Protein AF-A0A261Q6G9-F1 (afdb_monomer_lite)

Secondary structure (DSSP, 8-state):
---HHHHHHHHHHHHHHHHHHHHHHHHH-SSTHHHHHHHHHHHHHHHHH-TTTHHHHHHHHHHHHHHHHHHH----S-HHHHHHHHHHHHHHHHHHHHHHHHHHHHTT-

Structure (mmCIF, N/CA/C/O backbone):
data_AF-A0A261Q6G9-F1
#
_entry.id   AF-A0A261Q6G9-F1
#
loop_
_atom_site.group_PDB
_atom_site.id
_atom_site.type_symbol
_atom_site.label_atom_id
_atom_site.label_alt_id
_atom_site.label_comp_id
_atom_site.label_asym_id
_atom_site.label_entity_id
_atom_site.label_seq_id
_atom_site.pdbx_PDB_ins_code
_atom_site.Cartn_x
_atom_site.Cartn_y
_atom_site.Cartn_z
_atom_site.occupancy
_atom_site.B_iso_or_equiv
_atom_site.auth_seq_id
_atom_site.auth_comp_id
_atom_site.auth_asym_id
_atom_site.auth_atom_id
_atom_site.pdbx_PDB_model_num
ATOM 1 N N . MET A 1 1 ? -29.381 -4.155 13.779 1.00 47.88 1 MET A N 1
ATOM 2 C CA . MET A 1 1 ? -28.238 -3.415 13.193 1.00 47.88 1 MET A CA 1
ATOM 3 C C . MET A 1 1 ? -27.659 -4.215 12.015 1.00 47.88 1 MET A C 1
ATOM 5 O O . MET A 1 1 ? -26.871 -5.112 12.277 1.00 47.88 1 MET A O 1
ATOM 9 N N . PRO A 1 2 ? -28.062 -3.974 10.747 1.00 47.97 2 PRO A N 1
ATOM 10 C CA . PRO A 1 2 ? -27.656 -4.808 9.606 1.00 47.97 2 PRO A CA 1
ATOM 11 C C . PRO A 1 2 ? -26.866 -4.065 8.500 1.00 47.97 2 PRO A C 1
ATOM 13 O O . PRO A 1 2 ? -26.957 -4.431 7.334 1.00 47.97 2 PRO A O 1
ATOM 16 N N . ASN A 1 3 ? -26.084 -3.025 8.822 1.00 52.91 3 ASN A N 1
ATOM 17 C CA . ASN A 1 3 ? -25.319 -2.259 7.815 1.00 52.91 3 ASN A CA 1
ATOM 18 C C . ASN A 1 3 ? -23.861 -2.715 7.629 1.00 52.91 3 ASN A C 1
ATOM 20 O O . ASN A 1 3 ? -23.150 -2.130 6.820 1.00 52.91 3 ASN A O 1
ATOM 24 N N . LEU A 1 4 ? -23.413 -3.761 8.333 1.00 58.19 4 LEU A N 1
ATOM 25 C CA . LEU A 1 4 ? -22.011 -4.183 8.297 1.00 58.19 4 LEU A CA 1
ATOM 26 C C . LEU A 1 4 ? -21.583 -4.780 6.943 1.00 58.19 4 LEU A C 1
ATOM 28 O O . LEU A 1 4 ? -20.421 -4.660 6.600 1.00 58.19 4 LEU A O 1
ATOM 32 N N . SER A 1 5 ? -22.470 -5.404 6.150 1.00 66.06 5 SER A N 1
ATOM 33 C CA . SER A 1 5 ? -22.016 -6.101 4.928 1.00 66.06 5 SER A CA 1
ATOM 34 C C . SER A 1 5 ? -21.696 -5.163 3.760 1.00 66.06 5 SER A C 1
ATOM 36 O O . SER A 1 5 ? -20.768 -5.430 2.999 1.00 66.06 5 SER A O 1
ATOM 38 N N . LYS A 1 6 ? -22.436 -4.055 3.613 1.00 74.12 6 LYS A N 1
ATOM 39 C CA . LYS A 1 6 ? -22.308 -3.153 2.456 1.00 74.12 6 LYS A CA 1
ATOM 40 C C . LYS A 1 6 ? -21.000 -2.364 2.492 1.00 74.12 6 LYS A C 1
ATOM 42 O O . LYS A 1 6 ? -20.326 -2.262 1.475 1.00 74.12 6 LYS A O 1
ATOM 47 N N . THR A 1 7 ? -20.617 -1.851 3.659 1.00 76.06 7 THR A N 1
ATOM 48 C CA . THR A 1 7 ? -19.344 -1.141 3.860 1.00 76.06 7 THR A CA 1
ATOM 49 C C . THR A 1 7 ? -18.146 -2.064 3.681 1.00 76.06 7 THR A C 1
ATOM 51 O O . THR A 1 7 ? -17.201 -1.686 2.996 1.00 76.06 7 THR A O 1
ATOM 54 N N . THR A 1 8 ? -18.202 -3.292 4.207 1.00 75.88 8 THR A N 1
ATOM 55 C CA . THR A 1 8 ? -17.131 -4.284 4.020 1.00 75.88 8 THR A CA 1
ATOM 56 C C . THR A 1 8 ? -16.986 -4.695 2.546 1.00 75.88 8 THR A C 1
ATOM 58 O O . THR A 1 8 ? -15.866 -4.831 2.060 1.00 75.88 8 THR A O 1
ATOM 61 N N . LEU A 1 9 ? -18.095 -4.837 1.804 1.00 79.88 9 LEU A N 1
ATOM 62 C CA . LEU A 1 9 ? -18.077 -5.094 0.355 1.00 79.88 9 LEU A CA 1
ATOM 63 C C . LEU A 1 9 ? -17.482 -3.926 -0.442 1.00 79.88 9 LEU A C 1
ATOM 65 O O . LEU A 1 9 ? -16.676 -4.151 -1.342 1.00 79.88 9 LEU A O 1
ATOM 69 N N . LEU A 1 10 ? -17.842 -2.685 -0.099 1.00 82.62 10 LEU A N 1
ATOM 70 C CA . LEU A 1 10 ? -17.278 -1.496 -0.741 1.00 82.62 10 LEU A CA 1
ATOM 71 C C . LEU A 1 10 ? -15.775 -1.374 -0.471 1.00 82.62 10 LEU A C 1
ATOM 73 O O . LEU A 1 10 ? -15.012 -1.171 -1.411 1.00 82.62 10 LEU A O 1
ATOM 77 N N . ALA A 1 11 ? -15.339 -1.579 0.774 1.00 81.38 11 ALA A N 1
ATOM 78 C CA . ALA A 1 11 ? -13.922 -1.598 1.132 1.00 81.38 11 ALA A CA 1
ATOM 79 C C . ALA A 1 11 ? -13.149 -2.671 0.348 1.00 81.38 11 ALA A C 1
ATOM 81 O O . ALA A 1 11 ? -12.090 -2.383 -0.201 1.00 81.38 11 ALA A O 1
ATOM 82 N N . LEU A 1 12 ? -13.709 -3.880 0.219 1.00 82.12 12 LEU A N 1
ATOM 83 C CA . LEU A 1 12 ? -13.107 -4.954 -0.571 1.00 82.12 12 LEU A CA 1
ATOM 84 C C . LEU A 1 12 ? -12.969 -4.564 -2.050 1.00 82.12 12 LEU A C 1
ATOM 86 O O . LEU A 1 12 ? -11.904 -4.743 -2.636 1.00 82.12 12 LEU A O 1
ATOM 90 N N . SER A 1 13 ? -14.026 -4.005 -2.649 1.00 83.94 13 SER A N 1
ATOM 91 C CA . SER A 1 13 ? -13.968 -3.542 -4.039 1.00 83.94 13 SER A CA 1
ATOM 92 C C . SER A 1 13 ? -12.928 -2.437 -4.232 1.00 83.94 13 SER A C 1
ATOM 94 O O . SER A 1 13 ? -12.202 -2.459 -5.222 1.00 83.94 13 SER A O 1
ATOM 96 N N . LEU A 1 14 ? -12.791 -1.528 -3.259 1.00 83.88 14 LEU A N 1
ATOM 97 C CA . LEU A 1 14 ? -11.812 -0.447 -3.302 1.00 83.88 14 LEU A CA 1
ATOM 98 C C . LEU A 1 14 ? -10.375 -0.978 -3.229 1.00 83.88 14 LEU A C 1
ATOM 100 O O . LEU A 1 14 ? -9.537 -0.514 -3.991 1.00 83.88 14 LEU A O 1
ATOM 104 N N . VAL A 1 15 ? -10.106 -1.979 -2.383 1.00 84.44 15 VAL A N 1
ATOM 105 C CA . VAL A 1 15 ? -8.795 -2.651 -2.303 1.00 84.44 15 VAL A CA 1
ATOM 106 C C . VAL A 1 15 ? -8.434 -3.317 -3.629 1.00 84.44 15 VAL A C 1
ATOM 108 O O . VAL A 1 15 ? -7.315 -3.173 -4.112 1.00 84.44 15 VAL A O 1
ATOM 111 N N . ILE A 1 16 ? -9.377 -4.047 -4.231 1.00 83.88 16 ILE A N 1
ATOM 112 C CA . ILE A 1 16 ? -9.127 -4.779 -5.479 1.00 83.88 16 ILE A CA 1
ATOM 113 C C . ILE A 1 16 ? -8.879 -3.798 -6.627 1.00 83.88 16 ILE A C 1
ATOM 115 O O . ILE A 1 16 ? -7.877 -3.910 -7.331 1.00 83.88 16 ILE A O 1
ATOM 119 N N . VAL A 1 17 ? -9.771 -2.819 -6.801 1.00 86.69 17 VAL A N 1
ATOM 120 C CA . VAL A 1 17 ? -9.643 -1.800 -7.852 1.00 86.69 17 VAL A CA 1
ATOM 121 C C . VAL A 1 17 ? -8.384 -0.966 -7.632 1.00 86.69 17 VAL A C 1
ATOM 123 O O . VAL A 1 17 ? -7.634 -0.743 -8.578 1.00 86.69 17 VAL A O 1
ATOM 126 N N . GLY A 1 18 ? -8.116 -0.568 -6.389 1.00 84.69 18 GLY A N 1
ATOM 127 C CA . GLY A 1 18 ? -6.930 0.177 -5.986 1.00 84.69 18 GLY A CA 1
ATOM 128 C C . GLY A 1 18 ? -5.634 -0.554 -6.307 1.00 84.69 18 GLY A C 1
ATOM 129 O O . GLY A 1 18 ? -4.781 -0.010 -7.002 1.00 84.69 18 GLY A O 1
ATOM 130 N N . GLY A 1 19 ? -5.520 -1.818 -5.894 1.00 82.06 19 GLY A N 1
ATOM 131 C CA . GLY A 1 19 ? -4.354 -2.653 -6.176 1.00 82.06 19 GLY A CA 1
ATOM 132 C C . GLY A 1 19 ? -4.086 -2.811 -7.674 1.00 82.06 19 GLY A C 1
ATOM 133 O O . GLY A 1 19 ? -2.952 -2.625 -8.115 1.00 82.06 19 GLY A O 1
ATOM 134 N N . ILE A 1 20 ? -5.127 -3.073 -8.476 1.00 83.31 20 ILE A N 1
ATOM 135 C CA . ILE A 1 20 ? -5.006 -3.159 -9.942 1.00 83.31 20 ILE A CA 1
ATOM 136 C C . ILE A 1 20 ? -4.520 -1.828 -10.526 1.00 83.31 20 ILE A C 1
ATOM 138 O O . ILE A 1 20 ? -3.619 -1.818 -11.366 1.00 83.31 20 ILE A O 1
ATOM 142 N N . LEU A 1 21 ? -5.085 -0.707 -10.071 1.00 83.38 21 LEU A N 1
ATOM 143 C CA . LEU A 1 21 ? -4.712 0.623 -10.548 1.00 83.38 21 LEU A CA 1
ATOM 144 C C . LEU A 1 21 ? -3.252 0.951 -10.211 1.00 83.38 21 LEU A C 1
ATOM 146 O O . LEU A 1 21 ? -2.529 1.464 -11.060 1.00 83.38 21 LEU A O 1
ATOM 150 N N . ILE A 1 22 ? -2.798 0.611 -9.002 1.00 81.50 22 ILE A N 1
ATOM 151 C CA . ILE A 1 22 ? -1.412 0.817 -8.568 1.00 81.50 22 ILE A CA 1
ATOM 152 C C . ILE A 1 22 ? -0.459 -0.024 -9.421 1.00 81.50 22 ILE A C 1
ATOM 154 O O . ILE A 1 22 ? 0.532 0.513 -9.907 1.00 81.50 22 ILE A O 1
ATOM 158 N N . ILE A 1 23 ? -0.760 -1.302 -9.672 1.00 80.69 23 ILE A N 1
ATOM 159 C CA . ILE A 1 23 ? 0.060 -2.167 -10.542 1.00 80.69 23 ILE A CA 1
ATOM 160 C C . ILE A 1 23 ? 0.119 -1.605 -11.967 1.00 80.69 23 ILE A C 1
ATOM 162 O O . ILE A 1 23 ? 1.191 -1.544 -12.572 1.00 80.69 23 ILE A O 1
ATOM 166 N N . TYR A 1 24 ? -1.016 -1.139 -12.492 1.00 81.06 24 TYR A N 1
ATOM 167 C CA . TYR A 1 24 ? -1.076 -0.484 -13.796 1.00 81.06 24 TYR A CA 1
ATOM 168 C C . TYR A 1 24 ? -0.216 0.789 -13.837 1.00 81.06 24 TYR A C 1
ATOM 170 O O . TYR A 1 24 ? 0.520 1.011 -14.803 1.00 81.06 24 TYR A O 1
ATOM 178 N N . CYS A 1 25 ? -0.250 1.597 -12.773 1.00 79.12 25 CYS A N 1
ATOM 179 C CA . CYS A 1 25 ? 0.608 2.768 -12.620 1.00 79.12 25 CYS A CA 1
ATOM 180 C C . CYS A 1 25 ? 2.089 2.392 -12.523 1.00 79.12 25 CYS A C 1
ATOM 182 O O . CYS A 1 25 ? 2.892 3.061 -13.160 1.00 79.12 25 CYS A O 1
ATOM 184 N N . ILE A 1 26 ? 2.459 1.329 -11.801 1.00 75.75 26 ILE A N 1
ATOM 185 C CA . ILE A 1 26 ? 3.850 0.850 -11.713 1.00 75.75 26 ILE A CA 1
ATOM 186 C C . ILE A 1 26 ? 4.372 0.465 -13.105 1.00 75.75 26 ILE A C 1
ATOM 188 O O . ILE A 1 26 ? 5.481 0.844 -13.462 1.00 75.75 26 ILE A O 1
ATOM 192 N N . LYS A 1 27 ? 3.558 -0.215 -13.924 1.00 71.62 27 LYS A N 1
ATOM 193 C CA . LYS A 1 27 ? 3.943 -0.609 -15.291 1.00 71.62 27 LYS A CA 1
ATOM 194 C C . LYS A 1 27 ? 3.977 0.534 -16.302 1.00 71.62 27 LYS A C 1
ATOM 196 O O . LYS A 1 27 ? 4.758 0.493 -17.250 1.00 71.62 27 LYS A O 1
ATOM 201 N N . THR A 1 28 ? 3.088 1.512 -16.154 1.00 71.88 28 THR A N 1
ATOM 202 C CA . THR A 1 28 ? 2.931 2.605 -17.126 1.00 71.88 28 THR A CA 1
ATOM 203 C C . THR A 1 28 ? 3.837 3.791 -16.806 1.00 71.88 28 THR A C 1
ATOM 205 O O . THR A 1 28 ? 4.298 4.486 -17.711 1.00 71.88 28 THR A O 1
ATOM 208 N N . ALA A 1 29 ? 4.085 4.064 -15.525 1.00 63.72 29 ALA A N 1
ATOM 209 C CA . ALA A 1 29 ?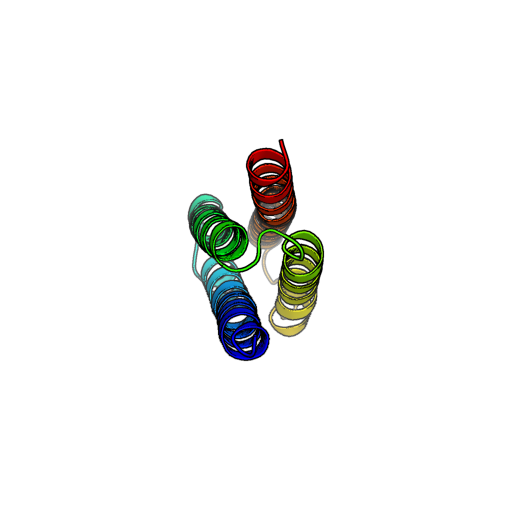 4.751 5.282 -15.102 1.00 63.72 29 ALA A CA 1
ATOM 210 C C . ALA A 1 29 ? 6.273 5.114 -15.070 1.00 63.72 29 ALA A C 1
ATOM 212 O O . ALA A 1 29 ? 6.818 4.279 -14.359 1.00 63.72 29 ALA A O 1
ATOM 213 N N . ASN A 1 30 ? 6.977 6.030 -15.733 1.00 61.12 30 ASN A N 1
ATOM 214 C CA . ASN A 1 30 ? 8.425 6.210 -15.577 1.00 61.12 30 ASN A CA 1
ATOM 215 C C . ASN A 1 30 ? 8.791 6.912 -14.246 1.00 61.12 30 ASN A C 1
ATOM 217 O O . ASN A 1 30 ? 9.910 7.389 -14.074 1.00 61.12 30 ASN A O 1
ATOM 221 N N . SER A 1 31 ? 7.833 7.077 -13.327 1.00 67.81 31 SER A N 1
ATOM 222 C CA . SER A 1 31 ? 7.975 7.882 -12.112 1.00 67.81 31 SER A CA 1
ATOM 223 C C . SER A 1 31 ? 7.267 7.234 -10.928 1.00 67.81 31 SER A C 1
ATOM 225 O O . SER A 1 31 ? 6.115 6.819 -11.021 1.00 67.81 31 SER A O 1
ATOM 227 N N . PHE A 1 32 ? 7.946 7.226 -9.783 1.00 69.19 32 PHE A N 1
ATOM 228 C CA . PHE A 1 32 ? 7.494 6.589 -8.544 1.00 69.19 32 PHE A CA 1
ATOM 229 C C . PHE A 1 32 ? 6.321 7.310 -7.847 1.00 69.19 32 PHE A C 1
ATOM 231 O O . PHE A 1 32 ? 5.642 6.716 -7.014 1.00 69.19 32 PHE A O 1
ATOM 238 N N . PHE A 1 33 ? 6.048 8.577 -8.180 1.00 73.44 33 PHE A N 1
ATOM 239 C CA . PHE A 1 33 ? 5.000 9.376 -7.526 1.00 73.44 33 PHE A CA 1
ATOM 240 C C . PHE A 1 33 ? 3.569 8.960 -7.889 1.00 73.44 33 PHE A C 1
ATOM 242 O O . PHE A 1 33 ? 2.679 9.049 -7.048 1.00 73.44 33 PHE A O 1
ATOM 249 N N . LEU A 1 34 ? 3.341 8.505 -9.122 1.00 78.69 34 LEU A N 1
ATOM 250 C CA . LEU A 1 34 ? 2.020 8.100 -9.618 1.00 78.69 34 LEU A CA 1
ATOM 251 C C . LEU A 1 34 ? 1.410 6.937 -8.815 1.00 78.69 34 LEU A C 1
ATOM 253 O O . LEU A 1 34 ? 0.321 7.117 -8.269 1.00 78.69 34 LEU A O 1
ATOM 257 N N . PRO A 1 35 ? 2.090 5.780 -8.668 1.00 78.38 35 PRO A N 1
ATOM 258 C CA . PRO A 1 35 ? 1.559 4.679 -7.862 1.00 78.38 35 PRO A CA 1
ATOM 259 C C . PRO A 1 35 ? 1.412 5.054 -6.382 1.00 78.38 35 PRO A C 1
ATOM 261 O O . PRO A 1 35 ? 0.466 4.625 -5.727 1.00 78.38 35 PRO A O 1
ATOM 264 N N . CYS A 1 36 ? 2.288 5.925 -5.880 1.00 75.06 36 CYS A N 1
ATOM 265 C CA . CYS A 1 36 ? 2.257 6.409 -4.506 1.00 75.06 36 CYS A CA 1
ATOM 266 C C . CYS A 1 36 ? 1.007 7.263 -4.211 1.00 75.06 36 CYS A C 1
ATOM 268 O O . CYS A 1 36 ? 0.323 7.043 -3.214 1.00 75.06 36 CYS A O 1
ATOM 270 N N . LEU A 1 37 ? 0.649 8.192 -5.107 1.00 79.19 37 LEU A N 1
ATOM 271 C CA . LEU A 1 37 ? -0.570 9.004 -4.990 1.00 79.19 37 LEU A CA 1
ATOM 272 C C . LEU A 1 37 ? -1.833 8.140 -4.965 1.00 79.19 37 LEU A C 1
ATOM 274 O O . LEU A 1 37 ? -2.729 8.376 -4.154 1.00 79.19 37 LEU A O 1
ATOM 278 N N . VAL A 1 38 ? -1.890 7.126 -5.831 1.00 81.56 38 VAL A N 1
ATOM 279 C CA . VAL A 1 38 ? -3.019 6.191 -5.877 1.00 81.56 38 VAL A CA 1
ATOM 280 C C . VAL A 1 38 ? -3.102 5.385 -4.581 1.00 81.56 38 VAL A C 1
ATOM 282 O O . VAL A 1 38 ? -4.188 5.295 -4.016 1.00 81.56 38 VAL A O 1
ATOM 285 N N . ALA A 1 39 ? -1.969 4.893 -4.066 1.00 81.25 39 ALA A N 1
ATOM 286 C CA . ALA A 1 39 ? -1.904 4.166 -2.797 1.00 81.25 39 ALA A CA 1
ATOM 287 C C . ALA A 1 39 ? -2.363 5.012 -1.597 1.00 81.25 39 ALA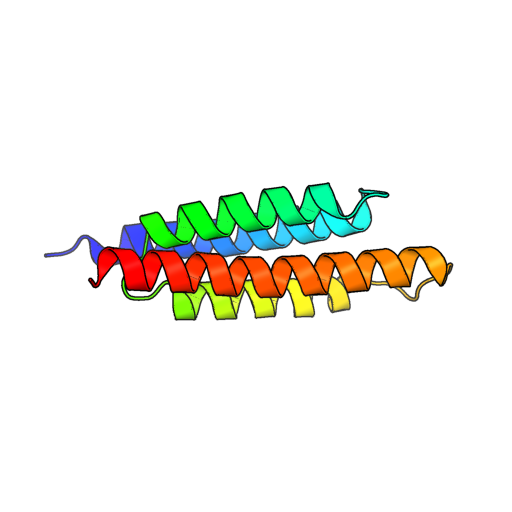 A C 1
ATOM 289 O O . ALA A 1 39 ? -3.050 4.516 -0.707 1.00 81.25 39 ALA A O 1
ATOM 290 N N . ILE A 1 40 ? -2.028 6.308 -1.573 1.00 79.56 40 ILE A N 1
ATOM 291 C CA . ILE A 1 40 ? -2.506 7.230 -0.531 1.00 79.56 40 ILE A CA 1
ATOM 292 C C . ILE A 1 40 ? -4.026 7.387 -0.616 1.00 79.56 40 ILE A C 1
ATOM 294 O O . ILE A 1 40 ? -4.708 7.328 0.407 1.00 79.56 40 ILE A O 1
ATOM 298 N N . LEU A 1 41 ? -4.570 7.578 -1.821 1.00 82.31 41 LEU A N 1
ATOM 299 C CA . LEU A 1 41 ? -6.008 7.764 -2.024 1.00 82.31 41 LEU A CA 1
ATOM 300 C C . LEU A 1 41 ? -6.811 6.513 -1.649 1.00 82.31 41 LEU A C 1
ATOM 302 O O . LEU A 1 41 ? -7.848 6.635 -0.991 1.00 82.31 41 LEU A O 1
ATOM 306 N N . THR A 1 42 ? -6.334 5.319 -2.014 1.00 80.81 42 THR A N 1
ATOM 307 C CA . THR A 1 42 ? -6.993 4.057 -1.645 1.00 80.81 42 THR A CA 1
ATOM 308 C C . THR A 1 42 ? -6.920 3.813 -0.147 1.00 80.81 42 THR A C 1
ATOM 310 O O . THR A 1 42 ? -7.961 3.575 0.470 1.00 80.81 42 THR A O 1
ATOM 313 N N . ALA A 1 43 ? -5.747 3.991 0.470 1.00 76.19 43 ALA A N 1
ATOM 314 C CA . ALA A 1 43 ? -5.576 3.846 1.915 1.00 76.19 43 ALA A CA 1
ATOM 315 C C . ALA A 1 43 ? -6.430 4.845 2.714 1.00 76.19 43 ALA A C 1
ATOM 317 O O . ALA A 1 43 ? -7.007 4.494 3.747 1.00 76.19 43 ALA A O 1
ATOM 318 N N . PHE A 1 44 ? -6.562 6.080 2.224 1.00 79.56 44 PHE A N 1
ATOM 319 C CA . PHE A 1 44 ? -7.410 7.096 2.842 1.00 79.56 44 PHE A CA 1
ATOM 320 C C . PHE A 1 44 ? -8.897 6.730 2.752 1.00 79.56 44 PHE A C 1
ATOM 322 O O . PHE A 1 44 ? -9.607 6.762 3.761 1.00 79.56 44 PHE A O 1
ATOM 329 N N . GLY A 1 45 ? -9.365 6.309 1.571 1.00 77.12 45 GLY A N 1
ATOM 330 C CA . GLY A 1 45 ? -10.736 5.833 1.379 1.00 77.12 45 GLY A CA 1
ATOM 331 C C . GLY A 1 45 ? -11.067 4.638 2.277 1.00 77.12 45 GLY A C 1
ATOM 332 O O . GLY A 1 45 ? -12.110 4.617 2.933 1.00 77.12 45 GLY A O 1
ATOM 333 N N . LEU A 1 46 ? -10.140 3.686 2.388 1.00 75.31 46 LEU A N 1
ATOM 334 C CA . LEU A 1 46 ? -10.246 2.516 3.260 1.00 75.31 46 LEU A CA 1
ATOM 335 C C . LEU A 1 46 ? -10.334 2.868 4.743 1.00 75.31 46 LEU A C 1
ATOM 337 O O . LEU A 1 46 ? -11.195 2.337 5.448 1.00 75.31 46 LEU A O 1
ATOM 341 N N . GLY A 1 47 ? -9.488 3.786 5.215 1.00 70.62 47 GLY A N 1
ATOM 342 C CA . GLY A 1 47 ? -9.515 4.250 6.601 1.00 70.62 47 GLY A CA 1
ATOM 343 C C . GLY A 1 47 ? -10.833 4.941 6.980 1.00 70.62 47 GLY A C 1
ATOM 344 O O . GLY A 1 47 ? -11.295 4.823 8.118 1.00 70.62 47 GLY A O 1
ATOM 345 N N . ILE A 1 48 ? -11.481 5.618 6.026 1.00 72.38 48 ILE A N 1
ATOM 346 C CA . ILE A 1 48 ? -12.801 6.230 6.231 1.00 72.38 48 ILE A CA 1
ATOM 347 C C . ILE A 1 48 ? -13.915 5.173 6.241 1.00 72.38 48 ILE A C 1
ATOM 349 O O . ILE A 1 48 ? -14.800 5.249 7.102 1.00 72.38 48 ILE A O 1
ATOM 353 N N . LEU A 1 49 ? -13.872 4.212 5.309 1.00 72.12 49 LEU A N 1
ATOM 354 C CA . LEU A 1 49 ? -14.894 3.176 5.105 1.00 72.12 49 LEU A CA 1
ATOM 355 C C . LEU A 1 49 ? -14.923 2.116 6.218 1.00 72.12 49 LEU A C 1
ATOM 357 O O . LEU A 1 49 ? -16.004 1.735 6.666 1.00 72.12 49 LEU A O 1
ATOM 361 N N . GLU A 1 50 ? -13.764 1.641 6.677 1.00 69.00 50 GLU A N 1
ATOM 362 C CA . GLU A 1 50 ? -13.637 0.528 7.634 1.00 69.00 50 GLU A CA 1
ATOM 363 C C . GLU A 1 50 ? -12.558 0.827 8.705 1.00 69.00 50 GLU A C 1
ATOM 365 O O . GLU A 1 50 ? -11.508 0.185 8.747 1.00 69.00 50 GLU A O 1
ATOM 370 N N . PRO A 1 51 ? -12.798 1.770 9.640 1.00 64.25 51 PRO A N 1
ATOM 371 C CA . PRO A 1 51 ? -11.791 2.185 10.625 1.00 64.25 51 PRO A CA 1
ATOM 372 C C . PRO A 1 51 ? -11.416 1.084 11.634 1.00 64.25 51 PRO A C 1
ATOM 374 O O . PRO A 1 51 ? -10.285 1.044 12.109 1.00 64.25 51 PRO A O 1
ATOM 377 N N . GLN A 1 52 ? -12.328 0.156 11.954 1.00 63.12 52 GLN A N 1
ATOM 378 C CA . GLN A 1 52 ? -12.065 -0.907 12.940 1.00 63.12 52 GLN A CA 1
ATOM 379 C C . GLN A 1 52 ? -11.314 -2.121 12.370 1.00 63.12 52 GLN A C 1
ATOM 381 O O . GLN A 1 52 ? -10.650 -2.842 13.118 1.00 63.12 52 GLN A O 1
ATOM 386 N N . LYS A 1 53 ? -11.403 -2.367 11.055 1.00 66.56 53 LYS A N 1
ATOM 387 C CA . LYS A 1 53 ? -10.703 -3.473 10.375 1.00 66.56 53 LYS A CA 1
ATOM 388 C C . LYS A 1 53 ? -9.719 -2.993 9.307 1.00 66.56 53 LYS A C 1
ATOM 390 O O . LYS A 1 53 ? -9.200 -3.834 8.579 1.00 66.56 53 LYS A O 1
ATOM 395 N N . GLY A 1 54 ? -9.410 -1.695 9.256 1.00 63.81 54 GLY A N 1
ATOM 396 C CA . GLY A 1 54 ? -8.522 -1.094 8.254 1.00 63.81 54 GLY A CA 1
ATOM 397 C C . GLY A 1 54 ? -7.197 -1.841 8.104 1.00 63.81 54 GLY A C 1
ATOM 398 O O . GLY A 1 54 ? -6.829 -2.216 7.001 1.00 63.81 54 GLY A O 1
ATOM 399 N N . TRP A 1 55 ? -6.572 -2.223 9.220 1.00 69.94 55 TRP A N 1
ATOM 400 C CA . TRP A 1 55 ? -5.359 -3.052 9.241 1.00 69.94 55 TRP A CA 1
ATOM 401 C C . TRP A 1 55 ? -5.458 -4.377 8.458 1.00 69.94 55 TRP A C 1
ATOM 403 O O . TRP A 1 55 ? -4.491 -4.770 7.810 1.00 69.94 55 TRP A O 1
ATOM 413 N N . LYS A 1 56 ? -6.614 -5.060 8.464 1.00 76.69 56 LYS A N 1
ATOM 414 C CA . LYS A 1 56 ? -6.818 -6.304 7.696 1.00 76.69 56 LYS A CA 1
ATOM 415 C C . LYS A 1 56 ? -6.891 -6.033 6.197 1.00 76.69 56 LYS A C 1
ATOM 417 O O . LYS A 1 56 ? -6.341 -6.800 5.413 1.00 76.69 56 LYS A O 1
ATOM 422 N N . PHE A 1 57 ? -7.563 -4.954 5.808 1.00 75.56 57 PHE A N 1
ATOM 423 C CA . PHE A 1 57 ? -7.671 -4.561 4.407 1.00 75.56 57 PHE A CA 1
ATOM 424 C C . PHE A 1 57 ? -6.361 -3.995 3.861 1.00 75.56 57 PHE A C 1
ATOM 426 O O . PHE A 1 57 ? -6.014 -4.305 2.731 1.00 75.56 57 PHE A O 1
ATOM 433 N N . ALA A 1 58 ? -5.590 -3.271 4.673 1.00 72.75 58 ALA A N 1
ATOM 434 C CA . ALA A 1 58 ? -4.249 -2.829 4.306 1.00 72.75 58 ALA A CA 1
ATOM 435 C C . ALA A 1 58 ? -3.311 -4.015 4.058 1.00 72.75 58 ALA A C 1
ATOM 437 O O . ALA A 1 58 ? -2.561 -4.021 3.090 1.00 72.75 58 ALA A O 1
ATOM 438 N N . LEU A 1 59 ? -3.384 -5.056 4.895 1.00 80.81 59 LEU A N 1
ATOM 439 C CA . LEU A 1 59 ? -2.594 -6.273 4.700 1.00 80.81 59 LEU A CA 1
ATOM 440 C C . LEU A 1 59 ? -3.010 -7.018 3.422 1.00 80.81 59 LEU A C 1
ATOM 442 O O . LEU A 1 59 ? -2.155 -7.517 2.693 1.00 80.81 59 LEU A O 1
ATOM 446 N N . LEU A 1 60 ? -4.310 -7.037 3.114 1.00 82.06 60 LEU A N 1
ATOM 447 C CA . LEU A 1 60 ? -4.825 -7.569 1.853 1.00 82.06 60 LEU A CA 1
ATOM 448 C C . LEU A 1 60 ? -4.345 -6.748 0.644 1.00 82.06 60 LEU A C 1
ATOM 450 O O . LEU A 1 60 ? -3.947 -7.330 -0.359 1.00 82.06 60 LEU A O 1
ATOM 454 N N . GLU A 1 61 ? -4.340 -5.419 0.741 1.00 79.75 61 GLU A N 1
ATOM 455 C CA . GLU A 1 61 ? -3.853 -4.523 -0.315 1.00 79.75 61 GLU A CA 1
ATOM 456 C C . GLU A 1 61 ? -2.353 -4.727 -0.562 1.00 79.75 61 GLU A C 1
ATOM 458 O O . GLU A 1 61 ? -1.939 -4.907 -1.704 1.00 79.75 61 GLU A O 1
ATOM 463 N N . VAL A 1 62 ? -1.548 -4.838 0.499 1.00 82.75 62 VAL A N 1
ATOM 464 C CA . VAL A 1 62 ? -0.120 -5.190 0.410 1.00 82.75 62 VAL A CA 1
ATOM 465 C C . VAL A 1 62 ? 0.077 -6.543 -0.279 1.00 82.75 62 VAL A C 1
ATOM 467 O O . VAL A 1 62 ? 0.923 -6.657 -1.167 1.00 82.75 62 VAL A O 1
ATOM 470 N N . ALA A 1 63 ? -0.715 -7.555 0.089 1.00 82.69 63 ALA A N 1
ATOM 471 C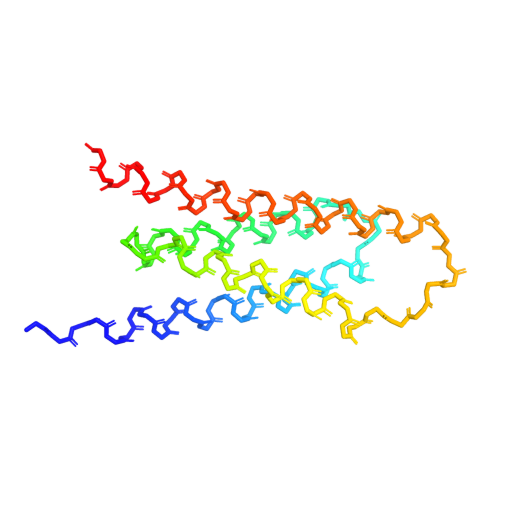 CA . ALA A 1 63 ? -0.647 -8.873 -0.534 1.00 82.69 63 ALA A CA 1
ATOM 472 C C . ALA A 1 63 ? -1.002 -8.816 -2.029 1.00 82.69 63 ALA A C 1
ATOM 474 O O . ALA A 1 63 ? -0.308 -9.423 -2.840 1.00 82.69 63 ALA A O 1
ATOM 475 N N . ILE A 1 64 ? -2.031 -8.054 -2.412 1.00 83.00 64 ILE A N 1
ATOM 476 C CA . ILE A 1 64 ? -2.428 -7.866 -3.815 1.00 83.00 64 ILE A CA 1
ATOM 477 C C . ILE A 1 64 ? -1.341 -7.139 -4.604 1.00 83.00 64 ILE A C 1
ATOM 479 O O . ILE A 1 64 ? -1.063 -7.534 -5.731 1.00 83.00 64 ILE A O 1
ATOM 483 N N . LEU A 1 65 ? -0.701 -6.118 -4.032 1.00 80.81 65 LEU A N 1
ATOM 484 C CA . LEU A 1 65 ? 0.396 -5.406 -4.692 1.00 80.81 65 LEU A CA 1
ATOM 485 C C . LEU A 1 65 ? 1.592 -6.322 -4.946 1.00 80.81 65 LEU A C 1
ATOM 487 O O . LEU A 1 65 ? 2.127 -6.333 -6.051 1.00 80.81 65 LEU A O 1
ATOM 491 N N . TRP A 1 66 ? 1.979 -7.123 -3.954 1.00 79.81 66 TRP A N 1
ATOM 492 C CA . TRP A 1 66 ? 3.080 -8.078 -4.085 1.00 79.81 66 TRP A CA 1
ATOM 493 C C . TRP A 1 66 ? 2.771 -9.194 -5.082 1.00 79.81 66 TRP A C 1
ATOM 495 O O . TRP A 1 66 ? 3.547 -9.428 -6.007 1.00 79.81 66 TRP A O 1
ATOM 505 N N . VAL A 1 67 ? 1.627 -9.865 -4.920 1.00 81.75 67 VAL A N 1
ATOM 506 C CA . VAL A 1 67 ? 1.207 -10.959 -5.807 1.00 81.75 67 VAL A CA 1
ATOM 507 C C . VAL A 1 67 ? 0.980 -10.434 -7.217 1.00 81.75 67 VAL A C 1
ATOM 509 O O . VAL 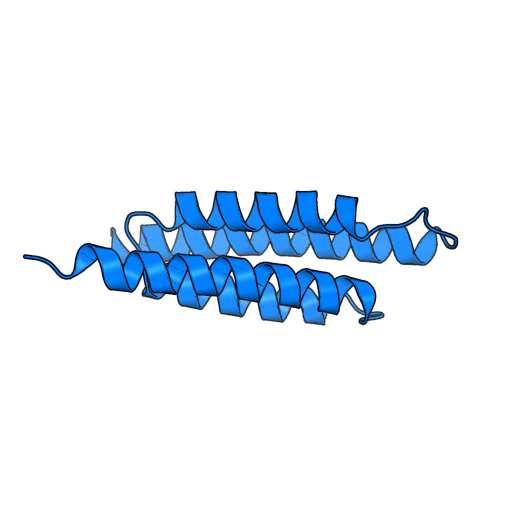A 1 67 ? 1.441 -11.035 -8.178 1.00 81.75 67 VAL A O 1
ATOM 512 N N . GLY A 1 68 ? 0.307 -9.297 -7.353 1.00 78.88 68 GLY A N 1
ATOM 513 C CA . GLY A 1 68 ? 0.036 -8.687 -8.641 1.00 78.88 68 GLY A CA 1
ATOM 514 C C . GLY A 1 68 ? 1.310 -8.230 -9.341 1.00 78.88 68 GLY A C 1
ATOM 515 O O . GLY A 1 68 ? 1.471 -8.502 -10.524 1.00 78.88 68 GLY A O 1
ATOM 516 N N . TYR A 1 69 ? 2.272 -7.644 -8.628 1.00 75.62 69 TYR A N 1
ATOM 517 C CA . TYR A 1 69 ? 3.580 -7.379 -9.220 1.00 75.62 69 TYR A CA 1
ATOM 518 C C . TYR A 1 69 ? 4.245 -8.659 -9.711 1.00 75.62 69 TYR A C 1
ATOM 520 O O . TYR A 1 69 ? 4.711 -8.695 -10.837 1.00 75.62 69 TYR A O 1
ATOM 528 N N . TRP A 1 70 ? 4.224 -9.736 -8.931 1.00 77.12 70 TRP A N 1
ATOM 529 C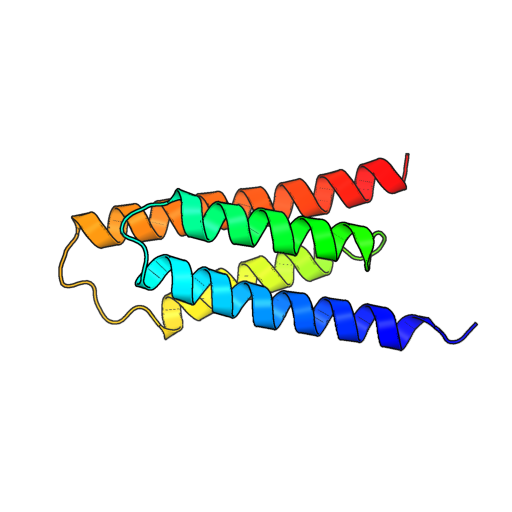 CA . TRP A 1 70 ? 4.830 -11.001 -9.347 1.00 77.12 70 TRP A CA 1
ATOM 530 C C . TRP A 1 70 ? 4.128 -11.646 -10.554 1.00 77.12 70 TRP A C 1
ATOM 532 O O . TRP A 1 70 ? 4.787 -12.167 -11.445 1.00 77.12 70 TRP A O 1
ATOM 542 N N . VAL A 1 71 ? 2.795 -11.571 -10.615 1.00 78.06 71 VAL A N 1
ATOM 543 C CA . VAL A 1 71 ? 1.983 -12.103 -11.725 1.00 78.06 71 VAL A CA 1
ATOM 544 C C . VAL A 1 71 ? 2.152 -11.278 -13.004 1.00 78.06 71 VAL A C 1
ATOM 546 O O . VAL A 1 71 ? 2.153 -11.835 -14.099 1.00 78.06 71 VAL A O 1
ATOM 549 N N . PHE A 1 72 ? 2.281 -9.953 -12.891 1.00 69.00 72 PHE A N 1
ATOM 550 C CA . PHE A 1 72 ? 2.386 -9.057 -14.047 1.00 69.00 72 PHE A CA 1
ATOM 551 C C . PHE A 1 72 ? 3.833 -8.758 -14.471 1.00 69.00 72 PHE A C 1
ATOM 553 O O . PHE A 1 72 ? 4.051 -8.330 -15.613 1.00 69.00 72 PHE A O 1
ATOM 560 N N . THR A 1 73 ? 4.824 -8.973 -13.607 1.00 63.38 73 THR A N 1
ATOM 561 C CA . THR A 1 73 ? 6.250 -8.834 -13.929 1.00 63.38 73 THR A CA 1
ATOM 562 C C . THR A 1 73 ? 6.708 -10.049 -14.723 1.00 63.38 73 THR A C 1
ATOM 564 O O . THR A 1 73 ? 7.063 -11.091 -14.185 1.00 63.38 73 THR A O 1
ATOM 567 N N . ASN A 1 74 ? 6.703 -9.896 -16.046 1.00 56.72 74 ASN A N 1
ATOM 568 C CA . ASN A 1 74 ? 7.489 -10.749 -16.927 1.00 56.72 74 ASN A CA 1
ATOM 569 C C . ASN A 1 74 ? 8.950 -10.293 -16.836 1.00 56.72 74 ASN A C 1
ATOM 571 O O . ASN A 1 74 ? 9.195 -9.090 -16.743 1.00 56.72 74 ASN A O 1
ATOM 575 N N . PHE A 1 75 ? 9.875 -11.257 -16.819 1.00 52.09 75 PHE A N 1
ATOM 576 C CA . PHE A 1 75 ? 11.323 -11.089 -16.656 1.00 52.09 75 PHE A CA 1
ATOM 577 C C . PHE A 1 75 ? 11.856 -9.744 -17.198 1.00 52.09 75 PHE A C 1
ATOM 579 O O . PHE A 1 75 ? 11.650 -9.438 -18.374 1.00 52.09 75 PHE A O 1
ATOM 586 N N . PRO A 1 76 ? 12.505 -8.923 -16.353 1.00 54.09 76 PRO A N 1
ATOM 587 C CA . PRO A 1 76 ? 12.870 -7.560 -16.705 1.00 54.09 76 PRO A CA 1
ATOM 588 C C . PRO A 1 76 ? 14.003 -7.547 -17.731 1.00 54.09 76 PRO A C 1
ATOM 590 O O . PRO A 1 76 ? 15.085 -8.070 -17.498 1.00 54.09 76 PRO A O 1
ATOM 593 N N . GLU A 1 77 ? 13.757 -6.888 -18.858 1.00 59.16 77 GLU A N 1
ATOM 594 C CA . GLU A 1 77 ? 14.741 -6.681 -19.927 1.00 59.16 77 GLU A CA 1
ATOM 595 C C . GLU A 1 77 ? 15.681 -5.488 -19.623 1.00 59.16 77 GLU A C 1
ATOM 597 O O . GLU A 1 77 ? 16.648 -5.260 -20.340 1.00 59.16 77 GLU A O 1
ATOM 602 N N . ASN A 1 78 ? 15.413 -4.714 -18.554 1.00 66.00 78 ASN A N 1
ATOM 603 C CA . ASN A 1 78 ? 16.177 -3.522 -18.156 1.00 66.00 78 ASN A CA 1
ATOM 604 C C . ASN A 1 78 ? 16.263 -3.352 -16.621 1.00 66.00 78 ASN A C 1
ATOM 606 O O . ASN A 1 78 ? 15.267 -3.020 -15.970 1.00 66.00 78 ASN A O 1
ATOM 610 N N . GLU A 1 79 ? 17.467 -3.471 -16.049 1.00 70.00 79 GLU A N 1
ATOM 611 C CA . GLU A 1 79 ? 17.713 -3.392 -14.593 1.00 70.00 79 GLU A CA 1
ATOM 612 C C . GLU A 1 79 ? 17.345 -2.036 -13.962 1.00 70.00 79 GLU A C 1
ATOM 614 O O . GLU A 1 79 ? 16.887 -1.954 -12.817 1.00 70.00 79 GLU A O 1
ATOM 619 N N . THR A 1 80 ? 17.487 -0.944 -14.720 1.00 69.06 80 THR A N 1
ATOM 620 C CA . THR A 1 80 ? 17.170 0.407 -14.232 1.00 69.06 80 THR A CA 1
ATOM 621 C C . THR A 1 80 ? 15.669 0.591 -14.011 1.00 69.06 80 THR A C 1
ATOM 623 O O . THR A 1 80 ? 15.265 1.226 -13.039 1.00 69.06 80 THR A O 1
ATOM 626 N N . ARG A 1 81 ? 14.825 0.005 -14.873 1.00 68.56 81 ARG A N 1
ATOM 627 C CA . ARG A 1 81 ? 13.363 0.047 -14.707 1.00 68.56 81 ARG A CA 1
ATOM 628 C C . ARG A 1 81 ? 12.914 -0.801 -13.525 1.00 68.56 81 ARG A C 1
ATOM 630 O O . ARG A 1 81 ? 12.121 -0.328 -12.718 1.00 68.56 81 ARG A O 1
ATOM 637 N N . GLN A 1 82 ? 13.495 -1.987 -13.367 1.00 73.44 82 GLN A N 1
ATOM 638 C CA . GLN A 1 82 ? 13.189 -2.875 -12.248 1.00 73.44 82 GLN A CA 1
ATOM 639 C C . GLN A 1 82 ? 13.472 -2.214 -10.891 1.00 73.44 82 GLN A C 1
ATOM 641 O O . GLN A 1 82 ? 12.662 -2.314 -9.975 1.00 73.44 82 GLN A O 1
ATOM 646 N N . SER A 1 83 ? 14.586 -1.485 -10.767 1.00 71.94 83 SER A N 1
ATOM 647 C CA . SER A 1 83 ? 14.935 -0.772 -9.530 1.00 71.94 83 SER A CA 1
ATOM 648 C C . SER A 1 83 ? 13.899 0.296 -9.152 1.00 71.94 83 SER A C 1
ATOM 650 O O . SER A 1 83 ? 13.559 0.447 -7.978 1.00 71.94 83 SER A O 1
ATOM 652 N N . VAL A 1 84 ? 13.360 1.019 -10.143 1.00 74.69 84 VAL A N 1
ATOM 653 C CA . VAL A 1 84 ? 12.324 2.044 -9.925 1.00 74.69 84 VAL A CA 1
ATOM 654 C C . VAL A 1 84 ? 10.985 1.405 -9.560 1.00 74.69 84 VAL A C 1
ATOM 656 O O . VAL A 1 84 ? 10.300 1.902 -8.667 1.00 74.69 84 VAL A O 1
ATOM 659 N N . GLU A 1 85 ? 10.628 0.291 -10.198 1.00 75.75 85 GLU A N 1
ATOM 660 C CA . GLU A 1 85 ? 9.412 -0.463 -9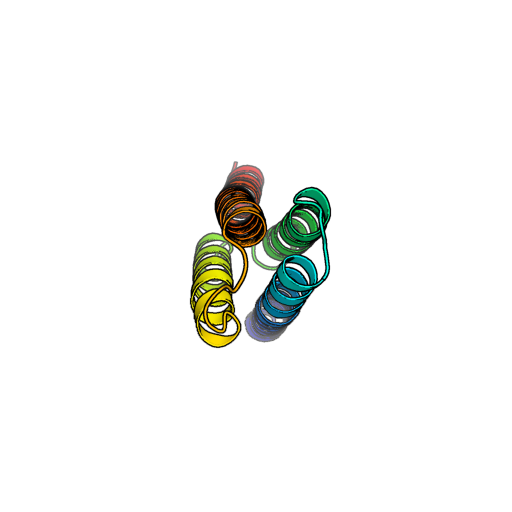.884 1.00 75.75 85 GLU A CA 1
ATOM 661 C C . GLU A 1 85 ? 9.445 -1.036 -8.464 1.00 75.75 85 GLU A C 1
ATOM 663 O O . GLU A 1 85 ? 8.484 -0.863 -7.715 1.00 75.75 85 GLU A O 1
ATOM 668 N N . LEU A 1 86 ? 10.562 -1.656 -8.061 1.00 77.69 86 LEU A N 1
ATOM 669 C CA . LEU A 1 86 ? 10.724 -2.217 -6.718 1.00 77.69 86 LEU A CA 1
ATOM 670 C C . LEU A 1 86 ? 10.644 -1.125 -5.643 1.00 77.69 86 LEU A C 1
ATOM 672 O O . LEU A 1 86 ? 10.002 -1.308 -4.608 1.00 77.69 86 LEU A O 1
ATOM 676 N N . LEU A 1 87 ? 11.270 0.027 -5.902 1.00 81.12 87 LEU A N 1
ATOM 677 C CA . LEU A 1 87 ? 11.247 1.175 -5.000 1.00 81.12 87 LEU A CA 1
ATOM 678 C C . LEU A 1 87 ? 9.839 1.778 -4.896 1.00 81.12 87 LEU A C 1
ATOM 680 O O . LEU A 1 87 ? 9.369 2.052 -3.792 1.00 81.12 87 LEU A O 1
ATOM 684 N N . ALA A 1 88 ? 9.131 1.922 -6.019 1.00 78.44 88 ALA A N 1
ATOM 685 C CA . ALA A 1 88 ? 7.744 2.380 -6.039 1.00 78.44 88 ALA A CA 1
ATOM 686 C C . ALA A 1 88 ? 6.812 1.415 -5.290 1.00 78.44 88 ALA A C 1
ATOM 688 O O . ALA A 1 88 ? 5.938 1.859 -4.540 1.00 78.44 88 ALA A O 1
ATOM 689 N N . LEU A 1 89 ? 7.019 0.107 -5.443 1.00 79.00 89 LEU A N 1
ATOM 690 C CA . LEU A 1 89 ? 6.235 -0.923 -4.768 1.00 79.00 89 LEU A CA 1
ATOM 691 C C . LEU A 1 89 ? 6.486 -0.926 -3.256 1.00 79.00 89 LEU A C 1
ATOM 693 O O . LEU A 1 89 ? 5.532 -0.963 -2.475 1.00 79.00 89 LEU A O 1
ATOM 697 N N . GLY A 1 90 ? 7.750 -0.815 -2.839 1.00 79.50 90 GLY A N 1
ATOM 698 C CA . GLY A 1 90 ? 8.141 -0.719 -1.432 1.00 79.50 90 GLY A CA 1
ATOM 699 C C . GLY A 1 90 ? 7.574 0.525 -0.745 1.00 79.50 90 GLY A C 1
ATOM 700 O O . GLY A 1 90 ? 6.976 0.431 0.325 1.00 79.50 90 GLY A O 1
ATOM 701 N N . ILE A 1 91 ? 7.681 1.694 -1.382 1.00 79.56 91 ILE A N 1
ATOM 702 C CA . ILE A 1 91 ? 7.135 2.943 -0.830 1.00 79.56 91 ILE A CA 1
ATOM 703 C C . ILE A 1 91 ? 5.605 2.873 -0.743 1.00 79.56 91 ILE A C 1
ATOM 705 O O . ILE A 1 91 ? 5.032 3.214 0.291 1.00 79.56 91 ILE A O 1
ATOM 709 N N . SER A 1 92 ? 4.942 2.376 -1.791 1.00 78.31 92 SER A N 1
ATOM 710 C CA . SER A 1 92 ? 3.477 2.267 -1.821 1.00 78.31 92 SER A CA 1
ATOM 711 C C . SER A 1 92 ? 2.948 1.306 -0.752 1.00 78.31 92 SER A C 1
ATOM 713 O O . SER A 1 92 ? 1.929 1.592 -0.131 1.00 78.31 92 SER A O 1
ATOM 715 N N . THR A 1 93 ? 3.655 0.205 -0.472 1.00 78.31 93 THR A N 1
ATOM 716 C CA . THR A 1 93 ? 3.265 -0.744 0.588 1.00 78.31 93 THR A CA 1
ATOM 717 C C . THR A 1 93 ? 3.439 -0.160 1.988 1.00 78.31 93 THR A C 1
ATOM 719 O O . THR A 1 93 ? 2.531 -0.289 2.811 1.00 78.31 93 THR A O 1
ATOM 722 N N . VAL A 1 94 ? 4.550 0.534 2.260 1.00 81.06 94 VAL A N 1
ATOM 723 C CA . VAL A 1 94 ? 4.764 1.211 3.553 1.00 81.06 94 VAL A CA 1
ATOM 724 C C . VAL A 1 94 ? 3.713 2.294 3.781 1.00 81.06 94 VAL A C 1
ATOM 726 O O . VAL A 1 94 ? 3.167 2.393 4.878 1.00 81.06 94 VAL A O 1
ATOM 729 N N . ILE A 1 95 ? 3.384 3.074 2.752 1.00 79.88 95 ILE A N 1
ATOM 730 C CA . ILE A 1 95 ? 2.392 4.148 2.845 1.00 79.88 95 ILE A CA 1
ATOM 731 C C . ILE A 1 95 ? 0.976 3.599 2.996 1.00 79.88 95 ILE A C 1
ATOM 733 O O . ILE A 1 95 ? 0.254 4.067 3.873 1.00 79.88 95 ILE A O 1
ATOM 737 N N . ALA A 1 96 ? 0.586 2.585 2.219 1.00 77.50 96 ALA A N 1
ATOM 738 C CA . ALA A 1 96 ? -0.727 1.957 2.360 1.00 77.50 96 ALA A CA 1
ATOM 739 C C . ALA A 1 96 ? -0.933 1.419 3.786 1.00 77.50 96 ALA A C 1
ATOM 741 O O . ALA A 1 96 ? -1.974 1.644 4.409 1.00 77.50 96 ALA A O 1
ATOM 742 N N . PHE A 1 97 ? 0.104 0.793 4.348 1.00 78.12 97 PHE A N 1
ATOM 743 C CA . PHE A 1 97 ? 0.079 0.292 5.716 1.00 78.12 97 PHE A CA 1
ATOM 744 C C . PHE A 1 97 ? 0.061 1.422 6.759 1.00 78.12 97 PHE A C 1
ATOM 746 O O . PHE A 1 97 ? -0.784 1.418 7.655 1.00 78.12 97 PHE A O 1
ATOM 753 N N . ALA A 1 98 ? 0.946 2.415 6.634 1.00 79.00 98 ALA A N 1
ATOM 754 C CA . ALA A 1 98 ? 1.062 3.527 7.576 1.00 79.00 98 ALA A CA 1
ATOM 755 C C . ALA A 1 98 ? -0.189 4.417 7.583 1.00 79.00 98 ALA A C 1
ATOM 757 O O . ALA A 1 98 ? -0.712 4.718 8.654 1.00 79.00 98 ALA A O 1
ATOM 758 N N . CYS A 1 99 ? -0.717 4.794 6.415 1.00 75.19 99 CYS A N 1
ATOM 759 C CA . CYS A 1 99 ? -1.942 5.587 6.305 1.00 75.19 99 CYS A CA 1
ATOM 760 C C . CYS A 1 99 ? -3.148 4.834 6.867 1.00 75.19 99 CYS A C 1
ATOM 762 O O . CYS A 1 99 ? -3.918 5.408 7.639 1.00 75.19 99 CYS A O 1
ATOM 764 N N . SER A 1 100 ? -3.298 3.544 6.549 1.00 69.44 100 SER A N 1
ATOM 765 C CA . SER A 1 100 ? -4.406 2.761 7.097 1.00 69.44 100 SER A CA 1
ATOM 766 C C . SER A 1 100 ? -4.297 2.579 8.614 1.00 69.44 100 SER A C 1
ATOM 768 O O . SER A 1 100 ? -5.321 2.644 9.300 1.00 69.44 100 SER A O 1
ATOM 770 N N . ALA A 1 101 ? -3.088 2.383 9.149 1.00 70.88 101 ALA A N 1
ATOM 771 C CA . ALA A 1 101 ? -2.862 2.281 10.586 1.00 70.88 101 ALA A CA 1
ATOM 772 C C . ALA A 1 101 ? -3.151 3.614 11.293 1.00 70.88 101 ALA A C 1
ATOM 774 O O . ALA A 1 101 ? -3.911 3.638 12.260 1.00 70.88 101 ALA A O 1
ATOM 775 N N . LEU A 1 102 ? -2.611 4.727 10.786 1.00 75.06 102 LEU A N 1
ATOM 776 C CA . LEU A 1 102 ? -2.793 6.060 11.364 1.00 75.06 102 LEU A CA 1
ATOM 777 C C . LEU A 1 102 ? -4.267 6.459 11.433 1.00 75.06 102 LEU A C 1
ATOM 779 O O . LEU A 1 102 ? -4.728 6.880 12.488 1.00 75.06 102 LEU A O 1
ATOM 783 N N . ILE A 1 103 ? -5.034 6.275 10.355 1.00 71.00 103 ILE A N 1
ATOM 784 C CA . ILE A 1 103 ? -6.463 6.632 10.338 1.00 71.00 103 ILE A CA 1
ATOM 785 C C . ILE A 1 103 ? -7.264 5.748 11.307 1.00 71.00 103 ILE A C 1
ATOM 787 O O . ILE A 1 103 ? -8.170 6.235 11.988 1.00 71.00 103 ILE A O 1
ATOM 791 N N . GLY A 1 104 ? -6.902 4.465 11.415 1.00 65.06 104 GLY A N 1
ATOM 792 C CA . GLY A 1 104 ? -7.486 3.543 12.387 1.00 65.06 104 GLY A CA 1
ATOM 793 C C . GLY A 1 104 ? -7.207 3.948 13.838 1.00 65.06 104 GLY A C 1
ATOM 794 O O . GLY A 1 104 ? -8.110 3.878 14.667 1.00 65.06 104 GLY A O 1
ATOM 795 N N . PHE A 1 105 ? -5.992 4.415 14.146 1.00 68.19 105 PHE A N 1
ATOM 796 C CA . PHE A 1 105 ? -5.631 4.912 15.479 1.00 68.19 105 PHE A CA 1
ATOM 797 C C . PHE A 1 105 ? -6.264 6.272 15.796 1.00 68.19 105 PHE A C 1
ATOM 799 O O . PHE A 1 105 ? -6.809 6.431 16.883 1.00 68.19 105 PHE A O 1
ATOM 806 N N . VAL A 1 106 ? -6.264 7.221 14.853 1.00 66.44 106 VAL A N 1
ATOM 807 C CA . VAL A 1 106 ? -6.845 8.568 15.034 1.00 66.44 106 VAL A CA 1
ATOM 808 C C . VAL A 1 106 ? -8.344 8.513 15.312 1.00 66.44 106 VAL A C 1
ATOM 810 O O . VAL A 1 106 ? -8.840 9.305 16.097 1.00 66.44 106 VAL A O 1
ATOM 813 N N . ARG A 1 107 ? -9.081 7.577 14.706 1.00 60.38 107 ARG A N 1
ATOM 814 C CA . ARG A 1 107 ? -10.511 7.385 15.011 1.00 60.38 107 ARG A CA 1
ATOM 815 C C . ARG A 1 107 ? -10.778 6.574 16.282 1.00 60.38 107 ARG A C 1
ATOM 817 O O . ARG A 1 107 ? -11.939 6.426 16.660 1.00 60.38 107 ARG A O 1
ATOM 824 N N . ARG A 1 108 ? -9.741 5.988 16.884 1.00 55.78 108 ARG A N 1
ATOM 825 C CA . ARG A 1 108 ? -9.830 5.186 18.113 1.00 55.78 108 ARG A CA 1
ATOM 826 C C . ARG A 1 108 ? -9.431 5.980 19.362 1.00 55.78 108 ARG A C 1
ATOM 828 O O . ARG A 1 108 ? -9.841 5.573 20.446 1.00 55.78 108 ARG A O 1
ATOM 835 N N . ALA A 1 109 ? -8.627 7.031 19.196 1.00 48.28 109 ALA A N 1
ATOM 836 C CA . ALA A 1 109 ? -8.285 8.029 20.212 1.00 48.28 109 ALA A CA 1
ATOM 837 C C . ALA A 1 109 ? -9.382 9.097 20.324 1.00 48.28 109 ALA A C 1
ATOM 839 O O . ALA A 1 109 ? -9.576 9.594 21.454 1.00 48.28 109 ALA A O 1
#

Sequence (109 aa):
MPNLSKTTLLALSLVIVGGILIIYCIKTANSFFLPCLVAILTAFGLGILEPQKGWKFALLEVAILWVGYWVFTNFPENETRQSVELLALGISTVIAFACSALIGFVRRA

Foldseek 3Di:
DPPVPVLVVVLLVLLLVLLVLLLVCLVPDPALVRSQVSLLVSLQSLLVSPLQCLQVSLVVSLVSNVVVCVVPDDPDPDPVSVVSSVVSSVNSSVNSNVSSVVSSVVVVD

pLDDT: mean 73.76, std 8.88, range [47.88, 86.69]

Radius of gyration: 14.55 Å; chains: 1; bounding box: 46×22×40 Å